Protein AF-A0A354AY08-F1 (afdb_monomer_lite)

Secondary structure (DSSP, 8-state):
----BS-HHHHHHHTT---GGGTTTHHHHHHHHHHHHH-SSGGGGGSSTT-PEEE--S-BTTB----SEEEESSSSEEEEEEEETTEEEEEEEEE--

Structure (mmCIF, N/CA/C/O backbone):
data_AF-A0A354AY08-F1
#
_entry.id   AF-A0A354AY08-F1
#
loop_
_atom_site.group_PDB
_atom_site.id
_atom_site.type_symbol
_atom_site.label_atom_id
_atom_site.label_alt_id
_atom_site.label_comp_id
_atom_site.label_asym_id
_atom_site.label_entity_id
_atom_site.label_seq_id
_atom_site.pdbx_PDB_ins_code
_atom_site.Cartn_x
_atom_site.Cartn_y
_atom_site.Cartn_z
_atom_site.occupancy
_atom_site.B_iso_or_equiv
_atom_site.auth_seq_id
_atom_site.auth_comp_id
_atom_site.auth_asym_id
_atom_site.auth_atom_id
_atom_site.pdbx_PDB_model_num
ATOM 1 N N . MET A 1 1 ? -11.699 -2.008 5.109 1.00 88.25 1 MET A N 1
ATOM 2 C CA . MET A 1 1 ? -12.207 -1.696 3.755 1.00 88.25 1 MET A CA 1
ATOM 3 C C . MET A 1 1 ? -11.573 -0.397 3.292 1.00 88.25 1 MET A C 1
ATOM 5 O O . MET A 1 1 ? -11.629 0.574 4.041 1.00 88.25 1 MET A O 1
ATOM 9 N N . ILE A 1 2 ? -10.975 -0.363 2.101 1.00 92.56 2 ILE A N 1
ATOM 10 C CA . ILE A 1 2 ? -10.378 0.851 1.528 1.00 92.56 2 ILE A CA 1
ATOM 11 C C . ILE A 1 2 ? -11.482 1.846 1.164 1.00 92.56 2 ILE A C 1
ATOM 13 O O . ILE A 1 2 ? -12.467 1.490 0.518 1.00 92.56 2 ILE A O 1
ATOM 17 N N . ARG A 1 3 ? -11.314 3.106 1.574 1.00 93.50 3 ARG A N 1
ATOM 18 C CA . ARG A 1 3 ? -12.317 4.162 1.374 1.00 93.50 3 ARG A CA 1
ATOM 19 C C . ARG A 1 3 ? -12.074 4.962 0.100 1.00 93.50 3 ARG A C 1
ATOM 21 O O . ARG A 1 3 ? -13.027 5.325 -0.585 1.00 93.50 3 ARG A O 1
ATOM 28 N N . SER A 1 4 ? -10.814 5.238 -0.231 1.00 92.50 4 SER A N 1
ATOM 29 C CA . SER A 1 4 ? -10.449 6.084 -1.370 1.00 92.50 4 SER A CA 1
ATOM 30 C C . SER A 1 4 ? -9.051 5.765 -1.910 1.00 92.50 4 SER A C 1
ATOM 32 O O . SER A 1 4 ? -8.216 5.170 -1.230 1.00 92.50 4 SER A O 1
ATOM 34 N N . PHE A 1 5 ? -8.808 6.163 -3.161 1.00 92.69 5 PHE A N 1
ATOM 35 C CA . PHE A 1 5 ? -7.530 6.012 -3.860 1.00 92.69 5 PHE A CA 1
ATOM 36 C C . PHE A 1 5 ? -7.126 7.360 -4.460 1.00 92.69 5 PHE A C 1
ATOM 38 O O . PHE A 1 5 ? -7.946 7.970 -5.151 1.00 92.69 5 PHE A O 1
ATOM 45 N N . ARG A 1 6 ? -5.871 7.795 -4.279 1.00 89.44 6 ARG A N 1
ATOM 46 C CA . ARG A 1 6 ? -5.329 8.978 -4.987 1.00 89.44 6 ARG A CA 1
ATOM 47 C C . 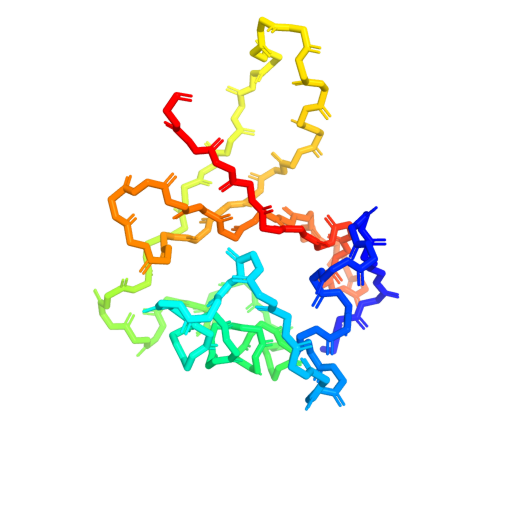ARG A 1 6 ? -4.948 8.652 -6.432 1.00 89.44 6 ARG A C 1
ATOM 49 O O . ARG A 1 6 ? -5.032 9.500 -7.318 1.00 89.44 6 ARG A O 1
ATOM 56 N N . CYS A 1 7 ? -4.590 7.395 -6.697 1.00 86.50 7 CYS A N 1
ATOM 57 C CA . CYS A 1 7 ? -4.057 6.959 -7.983 1.00 86.50 7 CYS A CA 1
ATOM 58 C C . CYS A 1 7 ? -5.017 6.015 -8.728 1.00 86.50 7 CYS A C 1
ATOM 60 O O . CYS A 1 7 ? -5.353 4.926 -8.249 1.00 86.50 7 CYS A O 1
ATOM 62 N N . ARG A 1 8 ? -5.410 6.399 -9.955 1.00 90.25 8 ARG A N 1
ATOM 63 C CA . ARG A 1 8 ? -6.277 5.586 -10.834 1.00 90.25 8 ARG A CA 1
ATOM 64 C C . ARG A 1 8 ? -5.670 4.220 -11.148 1.00 90.25 8 ARG A C 1
ATOM 66 O O . ARG A 1 8 ? -6.400 3.233 -11.170 1.00 90.25 8 ARG A O 1
ATOM 73 N N . ASP A 1 9 ? -4.352 4.152 -11.328 1.00 91.06 9 ASP A N 1
ATOM 74 C CA . ASP A 1 9 ? -3.646 2.895 -11.594 1.00 91.06 9 ASP A CA 1
ATOM 75 C C . ASP A 1 9 ? -3.747 1.949 -10.392 1.00 91.06 9 ASP A C 1
ATOM 77 O O . ASP A 1 9 ? -3.959 0.748 -10.555 1.00 91.06 9 ASP A O 1
ATOM 81 N N . THR A 1 10 ? -3.629 2.490 -9.171 1.00 91.88 10 THR A N 1
ATOM 82 C CA . THR A 1 10 ? -3.698 1.700 -7.928 1.00 91.88 10 THR A CA 1
ATOM 83 C C . THR A 1 10 ? -5.101 1.140 -7.729 1.00 91.88 10 THR A C 1
ATOM 85 O O . THR A 1 10 ? -5.259 -0.046 -7.440 1.00 91.88 10 THR A O 1
ATOM 88 N N . ARG A 1 11 ? -6.127 1.964 -7.979 1.00 94.19 11 ARG A N 1
ATOM 89 C CA . ARG A 1 11 ? -7.523 1.515 -7.983 1.00 94.19 11 ARG A CA 1
ATOM 90 C C . ARG A 1 11 ? -7.763 0.426 -9.025 1.00 94.19 11 ARG A C 1
ATOM 92 O O . ARG A 1 11 ? -8.399 -0.576 -8.730 1.00 94.19 11 ARG A O 1
ATOM 99 N N . ALA A 1 12 ? -7.257 0.602 -10.240 1.00 92.94 12 ALA A N 1
ATOM 100 C CA . ALA A 1 12 ? -7.458 -0.377 -11.296 1.00 92.94 12 ALA A CA 1
ATOM 101 C C . ALA A 1 12 ? -6.785 -1.720 -10.977 1.00 92.94 12 ALA A C 1
ATOM 103 O O . ALA A 1 12 ? -7.391 -2.763 -11.208 1.00 92.94 12 ALA A O 1
ATOM 104 N N . LEU A 1 13 ? -5.582 -1.698 -10.392 1.00 92.25 13 LEU A N 1
ATOM 105 C CA . LEU A 1 13 ? -4.928 -2.905 -9.888 1.00 92.25 13 LEU A CA 1
ATOM 106 C C . LEU A 1 13 ? -5.782 -3.597 -8.814 1.00 92.25 13 LEU A C 1
ATOM 108 O O . LEU A 1 13 ? -5.930 -4.816 -8.852 1.00 92.25 13 LEU A O 1
ATOM 112 N N . PHE A 1 14 ? -6.362 -2.831 -7.884 1.00 92.56 14 PHE A N 1
ATOM 113 C CA . PHE A 1 14 ? -7.267 -3.360 -6.859 1.00 92.56 14 PHE A CA 1
ATOM 114 C C . PHE A 1 14 ? -8.541 -3.979 -7.457 1.00 92.56 14 PHE A C 1
ATOM 116 O O . PHE A 1 14 ? -8.981 -5.035 -7.018 1.00 92.56 14 PHE A O 1
ATOM 123 N N . GLU A 1 15 ? -9.084 -3.382 -8.518 1.00 92.31 15 GLU A N 1
ATOM 124 C CA . GLU A 1 15 ? -10.222 -3.909 -9.285 1.00 92.31 15 GLU A CA 1
ATOM 125 C C . GLU A 1 15 ? -9.853 -5.118 -10.175 1.00 92.31 15 GLU A C 1
ATOM 127 O O . GLU A 1 15 ? -10.693 -5.609 -10.929 1.00 92.31 15 GLU A O 1
ATOM 132 N N . GLY A 1 16 ? -8.605 -5.599 -10.126 1.00 87.00 16 GLY A N 1
ATOM 133 C CA . GLY A 1 16 ? -8.135 -6.747 -10.906 1.00 87.00 16 GLY A CA 1
ATOM 134 C C . GLY A 1 16 ? -7.836 -6.434 -12.374 1.00 87.00 16 GLY A C 1
ATOM 135 O O . GLY A 1 16 ? -7.671 -7.353 -13.178 1.00 87.00 16 GLY A O 1
ATOM 136 N N . LYS A 1 17 ? -7.753 -5.154 -12.752 1.00 88.81 17 LYS A N 1
ATOM 137 C CA . LYS A 1 17 ? -7.404 -4.746 -14.118 1.00 88.81 17 LYS A CA 1
ATOM 138 C C . LYS A 1 17 ? -5.888 -4.834 -14.325 1.00 88.81 17 LYS A C 1
ATOM 140 O O . LYS A 1 17 ? -5.124 -4.381 -13.468 1.00 88.81 17 LYS A O 1
ATOM 145 N N . PRO A 1 18 ? -5.427 -5.362 -15.471 1.00 80.81 18 PRO A N 1
ATOM 146 C CA . PRO A 1 18 ? -4.005 -5.424 -15.773 1.00 80.81 18 PRO A CA 1
ATOM 147 C C . PRO A 1 18 ? -3.443 -4.012 -15.969 1.00 80.81 18 PRO A C 1
ATOM 149 O O . PRO A 1 18 ? -3.937 -3.243 -16.793 1.00 80.81 18 PRO A O 1
ATOM 152 N N . MET A 1 19 ? -2.388 -3.683 -15.223 1.00 86.44 19 MET A N 1
ATOM 153 C CA . MET A 1 19 ? -1.692 -2.400 -15.305 1.00 86.44 19 MET A CA 1
ATOM 154 C C . MET A 1 19 ? -0.217 -2.624 -15.619 1.00 86.44 19 MET A C 1
ATOM 156 O O . MET A 1 19 ? 0.527 -3.109 -14.770 1.00 86.44 19 MET A O 1
ATOM 160 N N . ARG A 1 20 ? 0.215 -2.219 -16.824 1.00 85.19 20 ARG A N 1
ATOM 161 C CA . ARG A 1 20 ? 1.612 -2.363 -17.290 1.00 85.19 20 ARG A CA 1
ATOM 162 C C . ARG A 1 20 ? 2.619 -1.772 -16.307 1.00 85.19 20 ARG A C 1
ATOM 164 O O . ARG A 1 20 ? 3.664 -2.358 -16.060 1.00 85.19 20 ARG A O 1
ATOM 171 N N . ARG A 1 21 ? 2.269 -0.637 -15.695 1.00 85.38 21 ARG A N 1
ATOM 172 C CA . ARG A 1 21 ? 3.105 0.060 -14.708 1.00 85.38 21 ARG A CA 1
ATOM 173 C C . ARG A 1 21 ? 3.480 -0.818 -13.510 1.00 85.38 21 ARG A C 1
ATOM 175 O O . ARG A 1 21 ? 4.547 -0.636 -12.939 1.00 85.38 21 ARG A O 1
ATOM 182 N N . PHE A 1 22 ? 2.610 -1.751 -13.130 1.00 87.56 22 PHE A N 1
ATOM 183 C CA . PHE A 1 22 ? 2.778 -2.586 -11.942 1.00 87.56 22 PHE A CA 1
ATOM 184 C C . PHE A 1 22 ? 3.024 -4.054 -12.278 1.00 87.56 22 PHE A C 1
ATOM 186 O O . PHE A 1 22 ? 3.117 -4.864 -11.366 1.00 87.56 22 PHE A O 1
ATOM 193 N N . GLU A 1 23 ? 3.125 -4.422 -13.555 1.00 88.69 23 GLU A N 1
ATOM 194 C CA . GLU A 1 23 ? 3.114 -5.816 -14.013 1.00 88.69 23 GLU A CA 1
ATOM 195 C C . GLU A 1 23 ? 4.165 -6.688 -13.309 1.00 88.69 23 GLU A C 1
ATOM 197 O O . GLU A 1 23 ? 3.854 -7.788 -12.850 1.00 88.69 23 GLU A O 1
ATOM 202 N N . SER A 1 24 ? 5.373 -6.155 -13.108 1.00 91.25 24 SER A N 1
ATOM 203 C CA . SER A 1 24 ? 6.487 -6.858 -12.460 1.00 91.25 24 SER A CA 1
ATOM 204 C C . SER A 1 24 ? 6.265 -7.164 -10.972 1.00 91.25 24 SER A C 1
ATOM 206 O O . SER A 1 24 ? 6.887 -8.079 -10.435 1.00 91.25 24 SER A O 1
ATOM 208 N N . PHE A 1 25 ? 5.369 -6.442 -10.292 1.00 91.00 25 PHE A N 1
ATOM 209 C CA . PHE A 1 25 ? 5.087 -6.614 -8.861 1.00 91.00 25 PHE A CA 1
ATOM 210 C C . PHE A 1 25 ? 3.588 -6.671 -8.523 1.00 91.00 25 PHE A C 1
ATOM 212 O O . PHE A 1 25 ? 3.217 -6.657 -7.345 1.00 91.00 25 PHE A O 1
ATOM 219 N N . ALA A 1 26 ? 2.721 -6.811 -9.529 1.00 91.38 26 ALA A N 1
ATOM 220 C CA . ALA A 1 26 ? 1.266 -6.723 -9.410 1.00 91.38 26 ALA A CA 1
ATOM 221 C C . ALA A 1 26 ? 0.718 -7.700 -8.368 1.00 91.38 26 ALA A C 1
ATOM 223 O O . ALA A 1 26 ? -0.109 -7.334 -7.539 1.00 91.38 26 ALA A O 1
ATOM 224 N N . ARG A 1 27 ? 1.243 -8.930 -8.339 1.00 90.69 27 ARG A N 1
ATOM 225 C CA . ARG A 1 27 ? 0.843 -9.960 -7.369 1.00 90.69 27 ARG A CA 1
ATOM 226 C C . ARG A 1 27 ? 1.145 -9.563 -5.922 1.00 90.69 27 ARG A C 1
ATOM 228 O O . ARG A 1 27 ? 0.363 -9.875 -5.027 1.00 90.69 27 ARG A O 1
ATOM 235 N N . VAL A 1 28 ? 2.285 -8.915 -5.677 1.00 91.06 28 VAL A N 1
ATOM 236 C CA . VAL A 1 28 ? 2.688 -8.476 -4.331 1.00 91.06 28 VAL A CA 1
ATOM 237 C C . VAL A 1 28 ? 1.875 -7.254 -3.917 1.00 91.06 28 VAL A C 1
ATOM 239 O O . VAL A 1 28 ? 1.335 -7.231 -2.812 1.00 91.06 28 VAL A O 1
ATOM 242 N N . ALA A 1 29 ? 1.735 -6.282 -4.817 1.00 91.75 29 ALA A N 1
ATOM 243 C CA . ALA A 1 29 ? 0.925 -5.093 -4.589 1.00 91.75 29 ALA A CA 1
ATOM 244 C C . ALA A 1 29 ? -0.548 -5.445 -4.325 1.00 91.75 29 ALA A C 1
ATOM 246 O O . ALA A 1 29 ? -1.111 -4.987 -3.335 1.00 91.75 29 ALA A O 1
ATOM 247 N N . PHE A 1 30 ? -1.142 -6.336 -5.123 1.00 92.31 30 PHE A N 1
ATOM 248 C CA . PHE A 1 30 ? -2.520 -6.791 -4.934 1.00 92.31 30 PHE A CA 1
ATOM 249 C C . PHE A 1 30 ? -2.731 -7.460 -3.572 1.00 92.31 30 PHE A C 1
ATOM 251 O O . PHE A 1 30 ? -3.691 -7.152 -2.875 1.00 92.31 30 PHE A O 1
ATOM 258 N N . ARG A 1 31 ? -1.809 -8.330 -3.137 1.00 90.50 31 ARG A N 1
ATOM 259 C CA . ARG A 1 31 ? -1.885 -8.949 -1.801 1.00 90.50 31 ARG A CA 1
ATOM 260 C C . ARG A 1 31 ? -1.851 -7.915 -0.681 1.00 90.50 31 ARG A C 1
ATOM 262 O O . ARG A 1 31 ? -2.598 -8.050 0.280 1.00 90.50 31 ARG A O 1
ATOM 269 N N . LYS A 1 32 ? -0.998 -6.895 -0.798 1.00 90.19 32 LYS A N 1
ATOM 270 C CA . LYS A 1 32 ? -0.912 -5.813 0.194 1.00 90.19 32 LYS A CA 1
ATOM 271 C C . LYS A 1 32 ? -2.184 -4.977 0.226 1.00 90.19 32 LYS A C 1
ATOM 273 O O . LYS A 1 32 ? -2.688 -4.712 1.308 1.00 90.19 32 LYS A O 1
ATOM 278 N N . LEU A 1 33 ? -2.744 -4.659 -0.939 1.00 92.12 33 LEU A N 1
ATOM 279 C CA . LEU A 1 33 ? -4.038 -3.987 -1.047 1.00 92.12 33 LEU A CA 1
ATOM 280 C C . LEU A 1 33 ? -5.175 -4.823 -0.440 1.00 92.12 33 LEU A C 1
ATOM 282 O O . LEU A 1 33 ? -5.995 -4.279 0.285 1.00 92.12 33 LEU A O 1
ATOM 286 N N . ALA A 1 34 ? -5.200 -6.138 -0.666 1.00 91.38 34 ALA A N 1
ATOM 287 C CA . ALA A 1 34 ? -6.203 -7.025 -0.075 1.00 91.38 34 ALA A CA 1
ATOM 288 C C . ALA A 1 34 ? -6.084 -7.108 1.458 1.00 91.38 34 ALA A C 1
ATOM 290 O O . ALA A 1 34 ? -7.092 -7.095 2.156 1.00 91.38 34 ALA A O 1
ATOM 291 N N . ILE A 1 35 ? -4.858 -7.153 1.993 1.00 89.94 35 ILE A N 1
ATOM 292 C CA . ILE A 1 35 ? -4.617 -7.096 3.444 1.00 89.94 35 ILE A CA 1
ATOM 293 C C . ILE A 1 35 ? -5.062 -5.740 4.007 1.00 89.94 35 ILE A C 1
ATOM 295 O O . ILE A 1 35 ? -5.715 -5.701 5.045 1.00 89.94 35 ILE A O 1
ATOM 299 N N . LEU A 1 36 ? -4.746 -4.640 3.315 1.00 90.81 36 LEU A N 1
ATOM 300 C CA . LEU A 1 36 ? -5.171 -3.293 3.695 1.00 90.81 36 LEU A CA 1
ATOM 301 C C . LEU A 1 36 ? -6.699 -3.158 3.707 1.00 90.81 36 LEU A C 1
ATOM 303 O O . LEU A 1 36 ? -7.263 -2.558 4.617 1.00 90.81 36 LEU A O 1
ATOM 307 N N . ASP A 1 37 ? -7.372 -3.749 2.723 1.00 92.50 37 ASP A N 1
ATOM 308 C CA . ASP A 1 37 ? -8.828 -3.766 2.641 1.00 92.50 37 ASP A CA 1
ATOM 309 C C . ASP A 1 37 ? -9.474 -4.624 3.739 1.00 92.50 37 ASP A C 1
ATOM 311 O O . ASP A 1 37 ? -10.496 -4.227 4.298 1.00 92.50 37 ASP A O 1
ATOM 315 N N . ALA A 1 38 ? -8.862 -5.751 4.106 1.00 90.44 38 ALA A N 1
ATOM 316 C CA . ALA A 1 38 ? -9.371 -6.642 5.147 1.00 90.44 38 ALA A CA 1
ATOM 317 C C . ALA A 1 38 ? -9.067 -6.176 6.584 1.00 90.44 38 ALA A C 1
ATOM 319 O O . ALA A 1 38 ? -9.720 -6.639 7.518 1.00 90.44 38 ALA A O 1
ATOM 320 N N . ALA A 1 39 ? -8.088 -5.289 6.779 1.00 88.00 39 ALA A N 1
ATOM 321 C CA . ALA A 1 39 ? -7.685 -4.822 8.102 1.00 88.00 39 ALA A CA 1
ATOM 322 C C . ALA A 1 39 ? -8.806 -4.035 8.803 1.00 88.00 39 ALA A C 1
ATOM 324 O O . ALA A 1 39 ? -9.402 -3.121 8.224 1.00 88.00 39 ALA A O 1
ATOM 325 N N . GLY A 1 40 ? -9.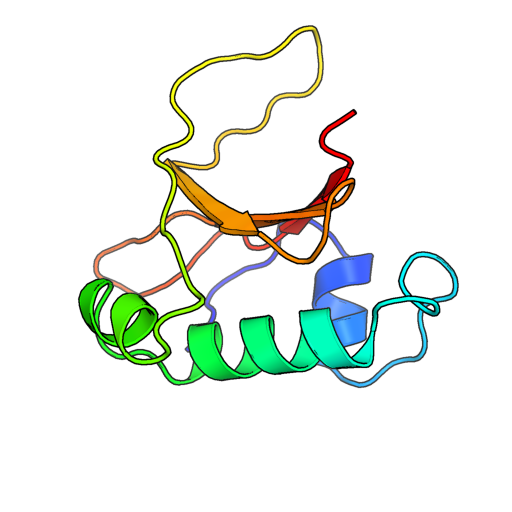067 -4.384 10.066 1.00 85.00 40 GLY A N 1
ATOM 326 C CA . GLY A 1 40 ? -9.986 -3.665 10.948 1.00 85.00 40 GLY A CA 1
ATOM 327 C C . GLY A 1 40 ? -9.277 -2.587 11.767 1.00 85.00 40 GLY A C 1
ATOM 328 O O . GLY A 1 40 ? -9.884 -1.582 12.129 1.00 85.00 40 GLY A O 1
ATOM 329 N N . CYS A 1 41 ? -7.981 -2.759 12.023 1.00 83.38 41 CYS A N 1
ATOM 330 C CA . CYS A 1 41 ? -7.141 -1.773 12.688 1.00 83.38 41 CYS A CA 1
ATOM 331 C C . CYS A 1 41 ? -5.723 -1.737 12.102 1.00 83.38 41 CYS A C 1
ATOM 333 O O . CYS A 1 41 ? -5.272 -2.671 11.437 1.00 83.38 41 CYS A O 1
ATOM 335 N N . LEU A 1 42 ? -4.985 -0.664 12.400 1.00 81.06 42 LEU A N 1
ATOM 336 C CA . LEU A 1 42 ? -3.603 -0.489 11.946 1.00 81.06 42 LEU A CA 1
ATOM 337 C C . LEU A 1 42 ? -2.684 -1.642 12.403 1.00 81.06 42 LEU A C 1
ATOM 339 O O . LEU A 1 42 ? -1.767 -2.024 11.679 1.00 81.06 42 LEU A O 1
ATOM 343 N N . ASN A 1 43 ? -2.957 -2.237 13.569 1.00 80.69 43 ASN A N 1
ATOM 344 C CA . ASN A 1 43 ? -2.164 -3.341 14.117 1.00 80.69 43 ASN A CA 1
ATOM 345 C C . ASN A 1 43 ? -2.321 -4.649 13.329 1.00 80.69 43 ASN A C 1
ATOM 347 O O . ASN A 1 43 ? -1.377 -5.438 13.297 1.00 80.69 43 ASN A O 1
ATOM 351 N N . ASP A 1 44 ? -3.447 -4.867 12.641 1.00 82.56 44 ASP A N 1
ATOM 352 C CA . ASP A 1 44 ? -3.655 -6.066 11.811 1.00 82.56 44 ASP A CA 1
ATOM 353 C C . ASP A 1 44 ? -2.635 -6.133 10.672 1.00 82.56 44 ASP A C 1
ATOM 355 O O . ASP A 1 44 ? -2.218 -7.205 10.225 1.00 82.56 44 ASP A O 1
ATOM 359 N N . LEU A 1 45 ? -2.166 -4.964 10.236 1.00 80.69 45 LEU A N 1
ATOM 360 C CA . LEU A 1 45 ? -1.161 -4.847 9.199 1.00 80.69 45 LEU A CA 1
ATOM 361 C C . LEU A 1 45 ? 0.219 -5.326 9.658 1.00 80.69 45 LEU A C 1
ATOM 363 O O . LEU A 1 45 ? 1.061 -5.542 8.799 1.00 80.69 45 LEU A O 1
ATOM 367 N N . LEU A 1 46 ? 0.469 -5.549 10.950 1.00 75.12 46 LEU A N 1
ATOM 368 C CA . LEU A 1 46 ? 1.750 -6.062 11.457 1.00 75.12 46 LEU A CA 1
ATOM 369 C C . LEU A 1 46 ? 1.838 -7.602 11.439 1.00 75.12 46 LEU A C 1
ATOM 371 O O . LEU A 1 46 ? 2.911 -8.162 11.665 1.00 75.12 46 LEU A O 1
ATOM 375 N N . ILE A 1 47 ? 0.720 -8.295 11.197 1.00 65.50 47 ILE A N 1
ATOM 376 C CA . ILE A 1 47 ? 0.569 -9.733 11.484 1.00 65.50 47 ILE A CA 1
ATOM 377 C C . ILE A 1 47 ? 1.117 -10.671 10.381 1.00 65.50 47 ILE A C 1
ATOM 379 O O . ILE A 1 47 ? 1.275 -11.868 10.625 1.00 65.50 47 ILE A O 1
ATOM 383 N N . PRO A 1 48 ? 1.604 -10.177 9.228 1.00 60.62 48 PRO A N 1
ATOM 384 C CA . PRO A 1 48 ? 2.695 -10.844 8.522 1.00 60.62 48 PRO A CA 1
ATOM 385 C C . PRO A 1 48 ? 4.044 -10.196 8.901 1.00 60.62 48 PRO A C 1
ATOM 387 O O . PRO A 1 48 ? 4.216 -9.000 8.663 1.00 60.62 48 PRO A O 1
ATOM 390 N N . PRO A 1 49 ? 5.063 -10.956 9.357 1.00 58.38 49 PRO A N 1
ATOM 391 C CA . PRO A 1 49 ? 6.345 -10.421 9.858 1.00 58.38 49 PRO A CA 1
ATOM 392 C C . PRO A 1 49 ? 7.182 -9.628 8.829 1.00 58.38 49 PRO A C 1
ATOM 394 O O . PRO A 1 49 ? 8.204 -9.036 9.175 1.00 58.38 49 PRO A O 1
ATOM 397 N N . GLY A 1 50 ? 6.763 -9.597 7.559 1.00 60.06 50 GLY A N 1
ATOM 398 C CA . GLY A 1 50 ? 7.363 -8.794 6.488 1.00 60.06 50 GLY A CA 1
ATOM 399 C C . GLY A 1 50 ? 6.687 -7.441 6.242 1.00 60.06 50 GLY A C 1
ATOM 400 O O . GLY A 1 50 ? 7.080 -6.729 5.317 1.00 60.06 50 GLY A O 1
ATOM 401 N N . ASN A 1 51 ? 5.657 -7.085 7.011 1.00 65.75 51 ASN A N 1
ATOM 402 C CA . ASN A 1 51 ? 4.910 -5.853 6.814 1.00 65.75 51 ASN A CA 1
ATOM 403 C C . ASN A 1 51 ? 5.297 -4.830 7.889 1.00 65.75 51 ASN A C 1
ATOM 405 O O . ASN A 1 51 ? 4.798 -4.839 9.010 1.00 65.75 51 ASN A O 1
ATOM 409 N N . ARG A 1 52 ? 6.256 -3.96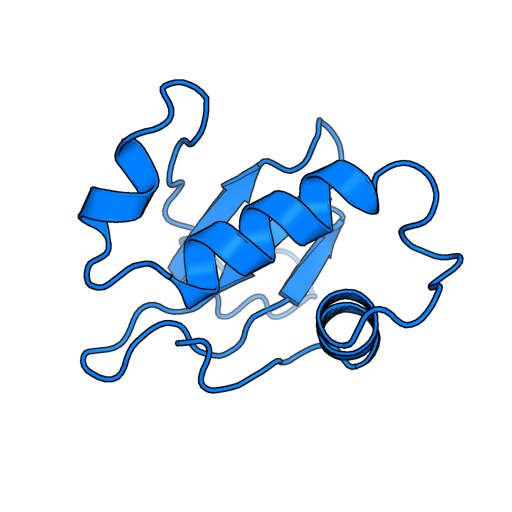9 7.544 1.00 66.31 52 ARG A N 1
ATOM 410 C CA . ARG A 1 52 ? 6.686 -2.857 8.394 1.00 66.31 52 ARG A CA 1
ATOM 411 C C . ARG A 1 52 ? 5.917 -1.613 7.983 1.00 66.31 52 ARG A C 1
ATOM 413 O O . ARG A 1 52 ? 5.978 -1.225 6.818 1.00 66.31 52 ARG A O 1
ATOM 420 N N . LEU A 1 53 ? 5.185 -1.041 8.934 1.00 68.06 53 LEU A N 1
ATOM 421 C CA . LEU A 1 53 ? 4.57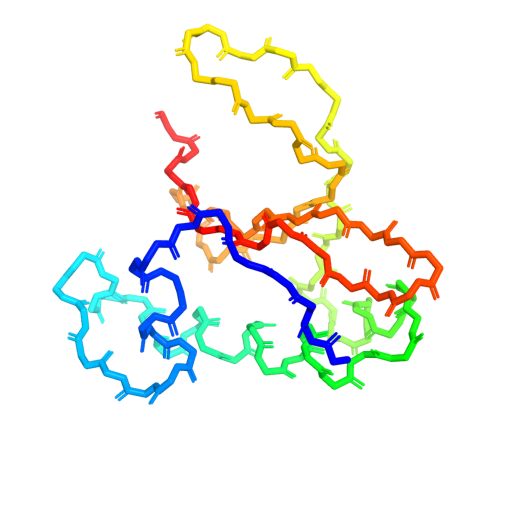2 0.268 8.777 1.00 68.06 53 LEU A CA 1
ATOM 422 C C . LEU A 1 53 ? 5.648 1.324 9.015 1.00 68.06 53 LEU A C 1
ATOM 424 O O . LEU A 1 53 ? 6.214 1.398 10.105 1.00 68.06 53 LEU A O 1
ATOM 428 N N . GLU A 1 54 ? 5.938 2.113 7.989 1.00 64.75 54 GLU A N 1
ATOM 429 C CA . GLU A 1 54 ? 6.834 3.261 8.094 1.00 64.75 54 GLU A CA 1
ATOM 430 C C . GLU A 1 54 ? 5.968 4.528 8.145 1.00 64.75 54 GLU A C 1
ATOM 432 O O . GLU A 1 54 ? 5.193 4.754 7.204 1.00 64.75 54 GLU A O 1
ATOM 437 N N . PRO A 1 55 ? 6.041 5.336 9.222 1.00 60.28 55 PRO A N 1
ATOM 438 C CA . PRO A 1 55 ? 5.414 6.646 9.223 1.00 60.28 55 PRO A CA 1
ATOM 439 C C . PRO A 1 55 ? 6.144 7.513 8.198 1.00 60.28 55 PRO A C 1
ATOM 441 O O . PRO A 1 55 ? 7.348 7.753 8.317 1.00 60.28 55 PRO A O 1
ATOM 444 N N . LEU A 1 56 ? 5.430 7.961 7.171 1.00 58.38 56 LEU A N 1
ATOM 445 C CA . LEU A 1 56 ? 5.961 8.955 6.249 1.00 58.38 56 LEU A CA 1
ATOM 446 C C . LEU A 1 56 ? 5.635 10.327 6.846 1.00 58.38 56 LEU A C 1
ATOM 448 O O . LEU A 1 56 ? 4.519 10.817 6.757 1.00 58.38 56 LEU A O 1
ATOM 452 N N . GLN A 1 57 ? 6.608 10.928 7.528 1.00 47.66 57 GLN A N 1
ATOM 453 C CA . GLN A 1 57 ? 6.585 12.357 7.831 1.00 47.66 57 GLN A CA 1
ATOM 454 C C . GLN A 1 57 ? 7.529 13.063 6.861 1.00 47.66 57 GLN A C 1
ATOM 456 O O . GLN A 1 57 ? 8.730 12.787 6.854 1.00 47.66 57 GLN A O 1
ATOM 461 N N . GLY A 1 58 ? 6.990 13.986 6.067 1.00 48.09 58 GLY A N 1
ATOM 462 C CA . GLY A 1 58 ? 7.782 14.984 5.356 1.00 48.09 58 GLY A CA 1
ATOM 463 C C . GLY A 1 58 ? 7.394 15.161 3.895 1.00 48.09 58 GLY A C 1
ATOM 464 O O . GLY A 1 58 ? 7.424 14.211 3.114 1.00 48.09 58 GLY A O 1
ATOM 465 N N . ASP A 1 59 ? 7.128 16.417 3.535 1.00 46.12 59 ASP A N 1
ATOM 466 C CA . ASP A 1 59 ? 7.174 16.906 2.161 1.00 46.12 59 ASP A CA 1
ATOM 467 C C . ASP A 1 59 ? 8.509 16.508 1.524 1.00 46.12 59 ASP A C 1
ATOM 469 O O . ASP A 1 59 ? 9.582 16.932 1.967 1.00 46.12 59 ASP A O 1
ATOM 473 N N . ARG A 1 60 ? 8.465 15.696 0.465 1.00 51.69 60 ARG A N 1
ATOM 474 C CA . ARG A 1 60 ? 9.650 15.385 -0.338 1.00 51.69 60 ARG A CA 1
ATOM 475 C C . ARG A 1 60 ? 9.551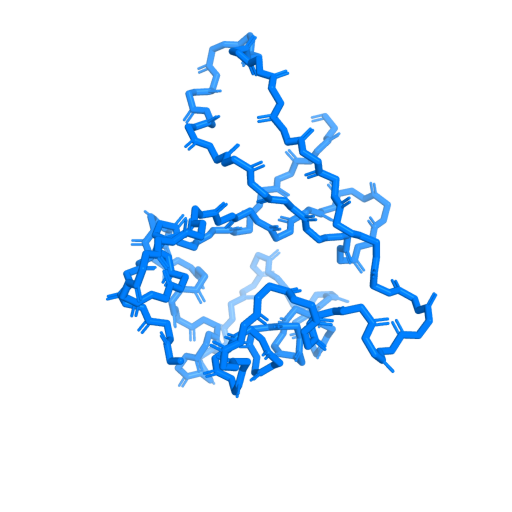 16.057 -1.698 1.00 51.69 60 ARG A C 1
ATOM 477 O O . ARG A 1 60 ? 8.724 15.698 -2.526 1.00 51.69 60 ARG A O 1
ATOM 484 N N . HIS A 1 61 ? 10.439 17.032 -1.902 1.00 37.66 61 HIS A N 1
ATOM 485 C CA . HIS A 1 61 ? 10.934 17.529 -3.191 1.00 37.66 61 HIS A CA 1
ATOM 486 C C . HIS A 1 61 ? 9.946 17.429 -4.375 1.00 37.66 61 HIS A C 1
ATOM 488 O O . HIS A 1 61 ? 10.194 16.738 -5.359 1.00 37.66 61 HIS A O 1
ATOM 494 N N . GLY A 1 62 ? 8.833 18.165 -4.298 1.00 46.62 62 GLY A N 1
ATOM 495 C CA . GLY A 1 62 ? 7.968 18.436 -5.453 1.00 46.62 62 GLY A CA 1
ATOM 496 C C . GLY A 1 62 ? 6.934 17.362 -5.811 1.00 46.62 62 GLY A C 1
ATOM 497 O O . GLY A 1 62 ? 6.166 17.580 -6.746 1.00 46.62 62 GLY A O 1
ATOM 498 N N . GLN A 1 63 ? 6.857 16.250 -5.074 1.00 47.19 63 GLN A N 1
ATOM 499 C CA . GLN A 1 63 ? 5.712 15.335 -5.099 1.00 47.19 63 GLN A CA 1
ATOM 500 C C . GLN A 1 63 ? 5.054 15.371 -3.723 1.00 47.19 63 GLN A C 1
ATOM 502 O O . GLN A 1 63 ? 5.604 14.881 -2.741 1.00 47.19 63 GLN A O 1
ATOM 507 N N . GLN A 1 64 ? 3.894 16.016 -3.651 1.00 46.34 64 GLN A N 1
ATOM 508 C CA . GLN A 1 64 ? 3.096 16.103 -2.437 1.00 46.34 64 GLN A CA 1
ATOM 509 C C . GLN A 1 64 ? 2.554 14.705 -2.097 1.00 46.34 64 GLN A C 1
ATOM 511 O O . GLN A 1 64 ? 1.537 14.271 -2.637 1.00 46.34 64 GLN A O 1
ATOM 516 N N . ILE A 1 65 ? 3.292 13.975 -1.260 1.00 49.97 65 ILE A N 1
ATOM 517 C CA . ILE A 1 65 ? 2.888 12.688 -0.690 1.00 49.97 65 ILE A CA 1
ATOM 518 C C . ILE A 1 65 ? 2.324 13.003 0.700 1.00 49.97 65 ILE A C 1
ATOM 520 O O . ILE A 1 65 ? 3.055 12.976 1.686 1.00 49.97 65 ILE A O 1
ATOM 524 N N . ASP A 1 66 ? 1.026 13.320 0.789 1.00 53.22 66 ASP A N 1
ATOM 525 C CA . ASP A 1 66 ? 0.334 13.576 2.072 1.00 53.22 66 ASP A CA 1
ATOM 526 C C . ASP A 1 66 ? -0.005 12.265 2.817 1.00 53.22 66 ASP A C 1
ATOM 528 O O . ASP A 1 66 ? -1.044 12.128 3.461 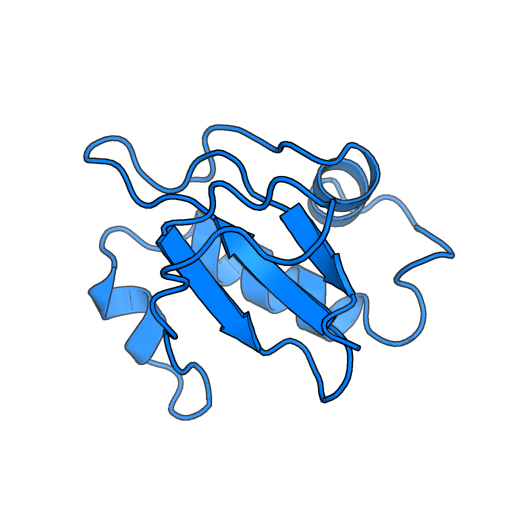1.00 53.22 66 ASP A O 1
ATOM 532 N N . CYS A 1 67 ? 0.834 11.240 2.690 1.00 56.88 67 CYS A N 1
ATOM 533 C CA . CYS A 1 67 ? 0.554 9.921 3.239 1.00 56.88 67 CYS A CA 1
ATOM 534 C C . CYS A 1 67 ? 1.178 9.790 4.624 1.00 56.88 67 CYS A C 1
ATOM 536 O O . CYS A 1 67 ? 2.373 10.005 4.782 1.00 56.88 67 CYS A O 1
ATOM 538 N N . VAL A 1 68 ? 0.395 9.371 5.616 1.00 65.81 68 VAL A N 1
ATOM 539 C CA . VAL A 1 68 ? 0.875 9.206 7.000 1.00 65.81 68 VAL A CA 1
ATOM 540 C C . VAL A 1 68 ? 1.497 7.820 7.213 1.00 65.81 68 VAL A C 1
ATOM 542 O O . VAL A 1 68 ? 2.369 7.642 8.066 1.00 65.81 68 VAL A O 1
ATOM 545 N N . ASN A 1 69 ? 1.098 6.824 6.415 1.00 79.88 69 ASN A N 1
ATOM 546 C CA . ASN A 1 69 ? 1.491 5.429 6.578 1.00 79.88 69 ASN A CA 1
ATOM 547 C C . ASN A 1 69 ? 1.962 4.827 5.250 1.00 79.88 69 ASN A C 1
ATOM 549 O O . ASN A 1 69 ? 1.363 5.057 4.197 1.00 79.88 69 ASN A O 1
ATOM 553 N N . SER A 1 70 ? 3.001 3.991 5.303 1.00 84.12 70 SER A N 1
ATOM 554 C CA . SER A 1 70 ? 3.435 3.226 4.133 1.00 84.12 70 SER A CA 1
ATOM 555 C C . SER A 1 70 ? 3.834 1.785 4.434 1.00 84.12 70 SER A C 1
ATOM 557 O O . SER A 1 70 ? 4.244 1.439 5.543 1.00 84.12 70 SER A O 1
ATOM 559 N N . GLN A 1 71 ? 3.702 0.936 3.412 1.00 85.69 71 GLN A N 1
ATOM 560 C CA . GLN A 1 71 ? 4.119 -0.461 3.388 1.00 85.69 71 GLN A CA 1
ATOM 561 C C . GLN A 1 71 ? 5.008 -0.723 2.179 1.00 85.69 71 GLN A C 1
ATOM 563 O O . GLN A 1 71 ? 4.668 -0.422 1.034 1.00 85.69 71 GLN A O 1
ATOM 568 N N . ARG A 1 72 ? 6.142 -1.379 2.410 1.00 87.38 72 ARG A N 1
ATOM 569 C CA . ARG A 1 72 ? 7.065 -1.735 1.331 1.00 87.38 72 ARG A CA 1
ATOM 570 C C . ARG A 1 72 ? 6.474 -2.780 0.392 1.00 87.38 72 ARG A C 1
ATOM 572 O O . ARG A 1 72 ? 6.063 -3.832 0.873 1.00 87.38 72 ARG A O 1
ATOM 579 N N . ILE A 1 73 ? 6.466 -2.528 -0.921 1.00 88.69 73 ILE A N 1
ATOM 580 C CA . ILE A 1 73 ? 6.126 -3.538 -1.942 1.00 88.69 73 ILE A CA 1
ATOM 581 C C . ILE A 1 73 ? 7.396 -4.272 -2.377 1.00 88.69 73 ILE A C 1
ATOM 583 O O . ILE A 1 73 ? 7.437 -5.499 -2.337 1.00 88.69 73 ILE A O 1
ATOM 587 N N . ASN A 1 74 ? 8.429 -3.520 -2.752 1.00 88.06 74 ASN A N 1
ATOM 588 C CA . ASN A 1 74 ? 9.770 -4.002 -3.086 1.00 88.06 74 ASN A CA 1
ATOM 589 C C . ASN A 1 74 ? 10.793 -2.884 -2.790 1.00 88.06 74 ASN A C 1
ATOM 591 O O . ASN A 1 74 ? 10.509 -1.995 -1.989 1.00 88.06 74 ASN A O 1
ATOM 595 N N . ASP A 1 75 ? 11.995 -2.940 -3.362 1.00 85.56 75 ASP A N 1
ATOM 596 C CA . ASP A 1 75 ? 13.048 -1.952 -3.089 1.00 85.56 75 ASP A CA 1
ATOM 597 C C . ASP A 1 75 ? 12.673 -0.550 -3.588 1.00 85.56 75 ASP A C 1
ATOM 599 O O . ASP A 1 75 ? 12.860 0.424 -2.856 1.00 85.56 75 ASP A O 1
ATOM 603 N N . GLN A 1 76 ? 12.026 -0.483 -4.752 1.00 87.56 76 GLN A N 1
ATOM 604 C CA . GLN A 1 76 ? 11.666 0.745 -5.457 1.00 87.56 76 GLN A CA 1
ATOM 605 C C . GLN A 1 76 ? 10.278 1.278 -5.076 1.00 87.56 76 GLN A C 1
ATOM 607 O O . GLN A 1 76 ? 10.104 2.474 -4.942 1.00 87.56 76 GLN A O 1
ATOM 612 N N . PHE A 1 77 ? 9.281 0.426 -4.845 1.00 89.06 77 PHE A N 1
ATOM 613 C CA . PHE A 1 77 ? 7.886 0.848 -4.695 1.00 89.06 77 PHE A CA 1
ATOM 614 C C . PHE A 1 77 ? 7.381 0.748 -3.254 1.00 89.06 77 PHE A C 1
ATOM 616 O O . PHE A 1 77 ? 7.695 -0.194 -2.507 1.00 89.06 77 PHE A O 1
ATOM 623 N N . ARG A 1 78 ? 6.537 1.709 -2.871 1.00 89.25 78 ARG A N 1
ATOM 624 C CA . ARG A 1 78 ? 5.813 1.741 -1.593 1.00 89.25 78 ARG A CA 1
ATOM 625 C C . ARG A 1 78 ? 4.312 1.854 -1.840 1.00 89.25 78 ARG A C 1
ATOM 627 O O . ARG A 1 78 ? 3.883 2.513 -2.780 1.00 89.25 78 ARG A O 1
ATOM 634 N N . LEU A 1 79 ? 3.530 1.185 -0.998 1.00 89.88 79 LEU A N 1
ATOM 635 C CA . LEU A 1 79 ? 2.096 1.407 -0.862 1.00 89.88 79 LEU A CA 1
ATOM 636 C C . LEU A 1 79 ? 1.898 2.455 0.230 1.00 89.88 79 LEU A C 1
ATOM 638 O O . LEU A 1 79 ? 2.246 2.189 1.377 1.00 89.88 79 LEU A O 1
ATOM 642 N N . CYS A 1 80 ? 1.353 3.607 -0.122 1.00 89.88 80 CYS A N 1
ATOM 643 C CA . CYS A 1 80 ? 1.107 4.724 0.776 1.00 89.88 80 CYS A CA 1
ATOM 644 C C . CYS A 1 80 ? -0.397 4.905 0.998 1.00 89.88 80 CYS A C 1
ATOM 646 O O . CYS A 1 80 ? -1.196 4.656 0.095 1.00 89.88 80 CYS A O 1
ATOM 648 N N . PHE A 1 81 ? -0.780 5.279 2.217 1.00 89.06 81 PHE A N 1
ATOM 649 C CA . PHE A 1 81 ? -2.168 5.518 2.606 1.00 89.06 81 PHE A CA 1
ATOM 650 C C . PHE A 1 81 ? -2.244 6.381 3.871 1.00 89.06 81 PHE A C 1
ATOM 652 O O . PHE A 1 81 ? -1.260 6.554 4.597 1.00 89.06 81 PHE A O 1
ATOM 659 N N . VAL A 1 82 ? -3.435 6.894 4.157 1.00 87.81 82 VAL A N 1
ATOM 660 C CA . VAL A 1 82 ? -3.769 7.573 5.412 1.00 87.81 82 VAL A CA 1
ATOM 661 C C . VAL A 1 82 ? -4.706 6.671 6.199 1.00 87.81 82 VAL A C 1
ATOM 663 O O . VAL A 1 82 ? -5.742 6.258 5.687 1.00 87.81 82 VAL A O 1
ATOM 666 N N . TRP A 1 83 ? -4.350 6.323 7.435 1.00 86.00 83 TRP A N 1
ATOM 667 C CA . TRP A 1 83 ? -5.258 5.567 8.296 1.00 86.00 83 TRP A CA 1
ATOM 668 C C . TRP A 1 83 ? -6.163 6.519 9.085 1.00 86.00 83 TRP A C 1
ATOM 670 O O . TRP A 1 83 ? -5.676 7.262 9.936 1.00 86.00 83 TRP A O 1
ATOM 680 N N . THR A 1 84 ? -7.473 6.486 8.828 1.00 85.94 84 THR A N 1
ATOM 681 C CA . THR A 1 84 ? -8.484 7.264 9.564 1.00 85.94 84 THR A CA 1
ATOM 682 C C . THR A 1 84 ? -9.317 6.353 10.469 1.00 85.94 84 THR A C 1
ATOM 684 O O . THR A 1 84 ? -9.227 5.125 10.398 1.00 85.94 84 THR A O 1
ATOM 687 N N . GLU A 1 85 ? -10.170 6.931 11.319 1.00 84.12 85 GLU A N 1
ATOM 688 C CA . GLU A 1 85 ? -11.144 6.155 12.109 1.00 84.12 85 GLU A CA 1
ATOM 689 C C . GLU A 1 85 ? -12.099 5.339 11.224 1.00 84.12 85 GLU A C 1
ATOM 691 O O . GLU A 1 85 ? -12.601 4.294 11.631 1.00 84.12 85 GLU A O 1
ATOM 696 N N . ALA A 1 86 ? -12.326 5.798 9.992 1.00 86.25 86 ALA A N 1
ATOM 697 C CA . ALA A 1 86 ? -13.175 5.135 9.016 1.00 86.25 86 ALA A CA 1
ATOM 698 C C . ALA A 1 86 ? -12.443 4.046 8.207 1.00 86.25 86 ALA A C 1
ATOM 700 O O . ALA A 1 86 ? -13.098 3.307 7.464 1.00 86.25 86 ALA A O 1
ATOM 701 N N . GLY A 1 87 ? -11.116 3.946 8.335 1.00 87.62 87 GLY A N 1
ATOM 702 C CA . GLY A 1 87 ? -10.264 2.990 7.633 1.00 87.62 87 GLY A CA 1
ATOM 703 C C . GLY A 1 87 ? -9.198 3.655 6.750 1.00 87.62 87 GLY A C 1
ATOM 704 O O . GLY A 1 87 ? -8.929 4.846 6.875 1.00 87.62 87 GLY A O 1
ATOM 705 N N . PRO A 1 88 ? -8.550 2.884 5.864 1.00 91.38 88 PRO A N 1
ATOM 706 C CA . PRO A 1 88 ? -7.511 3.405 4.987 1.00 91.38 88 PRO A CA 1
ATOM 707 C C . PRO A 1 88 ? -8.086 4.254 3.845 1.00 91.38 88 PRO A C 1
ATOM 709 O O . PRO A 1 88 ? -8.956 3.815 3.083 1.00 91.38 88 PRO A O 1
ATOM 712 N N . GLU A 1 89 ? -7.548 5.458 3.710 1.00 91.38 89 GLU A N 1
ATOM 713 C CA . GLU A 1 89 ? -7.886 6.465 2.708 1.00 91.38 89 GLU A CA 1
ATOM 714 C C . GLU A 1 89 ? -6.660 6.830 1.869 1.00 91.38 89 GLU A C 1
ATOM 716 O O . GLU A 1 89 ? -5.521 6.511 2.219 1.00 91.38 89 GLU A O 1
ATOM 721 N N . GLU A 1 90 ? -6.907 7.506 0.749 1.00 91.38 90 GLU A N 1
ATOM 722 C CA . GLU A 1 90 ? -5.873 8.090 -0.103 1.00 91.38 90 GLU A CA 1
ATOM 723 C C . GLU A 1 90 ? -4.823 7.081 -0.591 1.00 91.38 90 GLU A C 1
ATOM 725 O O . GLU A 1 90 ? -3.653 7.402 -0.777 1.00 91.38 90 GLU A O 1
ATOM 730 N N . VAL A 1 91 ? -5.253 5.841 -0.834 1.00 92.50 91 VAL A N 1
ATOM 731 C CA . VAL A 1 91 ? -4.344 4.739 -1.151 1.00 92.50 91 VAL A CA 1
ATOM 732 C C . VAL A 1 91 ? -3.680 4.942 -2.517 1.00 92.50 91 VAL A C 1
ATOM 734 O O . VAL A 1 91 ? -4.354 5.153 -3.535 1.00 92.50 91 VAL A O 1
ATOM 737 N N . GLU A 1 92 ? -2.356 4.820 -2.560 1.00 92.62 92 GLU A N 1
ATOM 738 C CA . GLU A 1 92 ? -1.557 4.927 -3.780 1.00 92.62 92 GLU A CA 1
ATOM 739 C C . GLU A 1 92 ? -0.270 4.097 -3.740 1.00 92.62 92 GLU A C 1
ATOM 741 O O . GLU A 1 92 ? 0.308 3.845 -2.688 1.00 92.62 92 GLU A O 1
ATOM 746 N N . ILE A 1 93 ? 0.190 3.659 -4.912 1.00 90.69 93 ILE A N 1
ATOM 747 C CA . ILE A 1 93 ? 1.514 3.061 -5.091 1.00 90.69 93 ILE A CA 1
ATOM 748 C C . ILE A 1 93 ? 2.443 4.112 -5.689 1.00 90.69 93 ILE A C 1
ATOM 750 O O . ILE A 1 93 ? 2.197 4.594 -6.799 1.00 90.69 93 ILE A O 1
ATOM 754 N N . VAL A 1 94 ? 3.525 4.413 -4.976 1.00 88.50 94 VAL A N 1
ATOM 755 C CA . VAL A 1 94 ? 4.530 5.405 -5.372 1.00 88.50 94 VAL A CA 1
ATOM 756 C C . VAL A 1 94 ? 5.879 4.751 -5.638 1.00 88.50 94 VAL A C 1
ATOM 758 O O . VAL A 1 94 ? 6.207 3.704 -5.068 1.00 88.50 94 VAL A O 1
ATOM 761 N N . ASP A 1 95 ? 6.647 5.386 -6.518 1.00 87.25 95 ASP A N 1
ATOM 762 C CA . ASP A 1 95 ? 8.069 5.111 -6.698 1.00 87.25 95 ASP A CA 1
ATOM 763 C C . ASP A 1 95 ? 8.848 5.861 -5.602 1.00 87.25 95 ASP A C 1
ATOM 765 O O . ASP A 1 95 ? 8.592 7.034 -5.346 1.00 87.25 95 ASP A O 1
ATOM 769 N N . TYR A 1 96 ? 9.722 5.158 -4.893 1.00 71.38 96 TYR A N 1
ATOM 770 C CA . TYR A 1 96 ? 10.460 5.609 -3.711 1.00 71.38 96 TYR A CA 1
ATOM 771 C C . TYR A 1 96 ? 11.957 5.820 -4.024 1.00 71.38 96 TYR A C 1
ATOM 773 O O . TYR A 1 96 ? 12.795 5.800 -3.118 1.00 71.38 96 TYR A O 1
ATOM 781 N N . HIS A 1 97 ? 12.320 6.004 -5.295 1.00 65.12 97 HIS A N 1
ATOM 782 C CA . HIS A 1 97 ? 13.669 6.380 -5.739 1.00 65.12 97 HIS A CA 1
ATOM 783 C C . HIS A 1 97 ? 13.728 7.773 -6.360 1.00 65.12 97 HIS A C 1
ATOM 785 O O . HIS A 1 97 ? 12.753 8.179 -7.027 1.00 65.12 97 HIS A O 1
#

Sequence (97 aa):
MIRSFRCRDTRALFEGKPMRRFESFARVAFRKLAILDAAGCLNDLLIPPGNRLEPLQGDRHGQQIDCVNSQRINDQFRLCFVWTEAGPEEVEIVDYH

Foldseek 3Di:
DEDEAQDPLLVCLCVVHDDPVCNVQSVLSNVLVVQQVPDPDPVSQPVPVQWDWDQDDDDDDPDPQVFGTWTDSDPFKIWTFHQDNVGTYHTDIDGPD

Radius of gyration: 12.44 Å; chains: 1; bounding box: 27×29×31 Å

pLDDT: mean 80.68, std 14.78, range [37.66, 94.19]